Protein AF-A0A3B0S4K5-F1 (afdb_monomer)

Organism: NCBI:txid652676

Secondary structure (DSSP, 8-state):
---------HHHHHHHHHHHHHTHHHHHHHHHHHHHHHHHHHHHHHS-HHHHHHTT--TTHHHHHHH--

Nearest PDB structures (foldseek):
  7ard-assembly1_f  TM=4.917E-01  e=7.559E+00  Polytomella sp. Pringsheim 198.80

Solvent-accessible surface area (backbone atoms only — not comparable to full-atom values): 4290 Å² total; per-residue (Å²): 140,79,84,81,80,77,79,76,63,66,63,61,59,54,53,54,51,54,58,65,65,63,63,57,62,61,56,54,53,52,52,51,54,49,52,56,41,56,50,51,49,52,53,59,70,70,49,54,72,68,62,34,49,73,73,72,41,54,84,82,46,47,60,38,71,67,70,71,108

Structure (mmCIF, N/CA/C/O backbone):
data_AF-A0A3B0S4K5-F1
#
_entry.id   AF-A0A3B0S4K5-F1
#
loop_
_atom_site.group_PDB
_atom_site.id
_atom_site.type_symbol
_atom_site.label_atom_id
_atom_site.label_alt_id
_atom_site.label_comp_id
_atom_site.label_asym_id
_atom_site.label_entity_id
_atom_site.label_seq_id
_atom_site.pdbx_PDB_ins_code
_atom_site.Cartn_x
_atom_site.Cartn_y
_atom_site.Cartn_z
_atom_site.occupancy
_atom_site.B_iso_or_equiv
_atom_site.auth_seq_id
_atom_site.auth_comp_id
_atom_site.auth_asym_id
_atom_site.auth_atom_id
_atom_site.pdbx_PDB_model_num
ATOM 1 N N . MET A 1 1 ? 41.552 -10.688 -53.900 1.00 38.94 1 MET A N 1
ATOM 2 C CA . MET A 1 1 ? 40.210 -10.544 -53.296 1.00 38.94 1 MET A CA 1
ATOM 3 C C . MET A 1 1 ? 40.174 -11.379 -52.028 1.00 38.94 1 MET A C 1
ATOM 5 O O . MET A 1 1 ? 40.132 -12.594 -52.130 1.00 38.94 1 MET A O 1
ATOM 9 N N . THR A 1 2 ? 40.248 -10.758 -50.853 1.00 44.38 2 THR A N 1
ATOM 10 C CA . THR A 1 2 ? 40.044 -11.445 -49.568 1.00 44.38 2 THR A CA 1
ATOM 11 C C . THR A 1 2 ? 38.990 -10.660 -48.803 1.00 44.38 2 THR A C 1
ATOM 13 O O . THR A 1 2 ? 39.274 -9.586 -48.275 1.00 44.38 2 THR A O 1
ATOM 16 N N . ALA A 1 3 ? 37.752 -11.150 -48.823 1.00 51.88 3 ALA A N 1
ATOM 17 C CA . ALA A 1 3 ? 36.692 -10.602 -47.995 1.00 51.88 3 ALA A CA 1
ATOM 18 C C . ALA A 1 3 ? 37.013 -10.958 -46.540 1.00 51.88 3 ALA A C 1
ATOM 20 O O . ALA A 1 3 ? 37.042 -12.131 -46.177 1.00 51.88 3 ALA A O 1
ATOM 21 N N . ILE A 1 4 ? 37.302 -9.948 -45.724 1.00 55.66 4 ILE A N 1
ATOM 22 C CA . ILE A 1 4 ? 37.373 -10.105 -44.274 1.00 55.66 4 ILE A CA 1
ATOM 23 C C . ILE A 1 4 ? 35.923 -10.307 -43.826 1.00 55.66 4 ILE A C 1
ATOM 25 O O . ILE A 1 4 ? 35.162 -9.348 -43.718 1.00 55.66 4 ILE A O 1
ATOM 29 N N . THR A 1 5 ? 35.498 -11.557 -43.664 1.00 61.62 5 THR A N 1
ATOM 30 C CA . THR A 1 5 ? 34.185 -11.878 -43.099 1.00 61.62 5 THR A CA 1
ATOM 31 C C . THR A 1 5 ? 34.219 -11.520 -41.618 1.00 61.62 5 THR A C 1
ATOM 33 O O . THR A 1 5 ? 34.769 -12.257 -40.802 1.00 61.62 5 THR A O 1
ATOM 36 N N . PHE A 1 6 ? 33.694 -10.344 -41.282 1.00 56.84 6 PHE A N 1
ATOM 37 C CA . PHE A 1 6 ? 33.535 -9.892 -39.906 1.00 56.84 6 PHE A CA 1
ATOM 38 C C . PHE A 1 6 ? 32.326 -10.628 -39.310 1.00 56.84 6 PHE A C 1
ATOM 40 O O . PHE A 1 6 ? 31.182 -10.226 -39.516 1.00 56.84 6 PHE A O 1
ATOM 47 N N . ASP A 1 7 ? 32.575 -11.760 -38.648 1.00 62.53 7 ASP A N 1
ATOM 48 C CA . ASP A 1 7 ? 31.551 -12.513 -37.920 1.00 62.53 7 ASP A CA 1
ATOM 49 C C . ASP A 1 7 ? 31.124 -11.694 -36.694 1.00 62.53 7 ASP A C 1
ATOM 51 O O . ASP A 1 7 ? 31.806 -11.630 -35.667 1.00 62.53 7 ASP A O 1
ATOM 55 N N . TYR A 1 8 ? 30.023 -10.959 -36.851 1.00 57.19 8 TYR A N 1
ATOM 56 C CA . TYR A 1 8 ? 29.417 -10.178 -35.785 1.00 57.19 8 TYR A CA 1
ATOM 57 C C . TYR A 1 8 ? 28.645 -11.136 -34.878 1.00 57.19 8 TYR A C 1
ATOM 59 O O . TYR A 1 8 ? 27.436 -11.317 -35.010 1.00 57.19 8 TYR A O 1
ATOM 67 N N . ASN A 1 9 ? 29.393 -11.780 -33.987 1.00 66.12 9 ASN A N 1
ATOM 68 C CA . ASN A 1 9 ? 28.945 -12.653 -32.913 1.00 66.12 9 ASN A CA 1
ATOM 69 C C . ASN A 1 9 ? 27.601 -12.174 -32.313 1.00 66.12 9 ASN A C 1
ATOM 71 O O . ASN A 1 9 ? 27.535 -11.241 -31.512 1.00 66.12 9 ASN A O 1
ATOM 75 N N . THR A 1 10 ? 26.500 -12.800 -32.731 1.00 65.06 10 THR A N 1
ATOM 76 C CA . THR A 1 10 ? 25.137 -12.417 -32.319 1.00 65.06 10 THR A CA 1
ATOM 77 C C . THR A 1 10 ? 24.851 -12.709 -30.839 1.00 65.06 10 THR A C 1
ATOM 79 O O . THR A 1 10 ? 23.876 -12.198 -30.275 1.00 65.06 10 THR A O 1
ATOM 82 N N . ASP A 1 11 ? 25.727 -13.465 -30.171 1.00 67.75 11 ASP A N 1
ATOM 83 C CA . ASP A 1 11 ? 25.577 -13.846 -28.770 1.00 67.75 11 ASP A CA 1
ATOM 84 C C . ASP A 1 11 ? 25.958 -12.715 -27.809 1.00 67.75 11 ASP A C 1
ATOM 86 O O . ASP A 1 11 ? 25.320 -12.563 -26.760 1.00 67.75 11 ASP A O 1
ATOM 90 N N . VAL A 1 12 ? 26.922 -11.854 -28.170 1.00 69.38 12 VAL A N 1
ATOM 91 C CA . VAL A 1 12 ? 27.296 -10.713 -27.311 1.00 69.38 12 VAL A CA 1
ATOM 92 C C . VAL A 1 12 ? 26.181 -9.671 -27.254 1.00 69.38 12 VAL A C 1
ATOM 94 O O . VAL A 1 12 ? 25.834 -9.196 -26.172 1.00 69.38 12 VAL A O 1
ATOM 97 N N . LEU A 1 13 ? 25.530 -9.395 -28.388 1.00 65.19 13 LEU A N 1
ATOM 98 C CA . LEU A 1 13 ? 24.381 -8.489 -28.452 1.00 65.19 13 LEU A CA 1
ATOM 99 C C . LEU A 1 13 ? 23.206 -9.020 -27.620 1.00 65.19 13 LEU A C 1
ATOM 101 O O . LEU A 1 13 ? 22.578 -8.274 -26.868 1.00 65.19 13 LEU A O 1
ATOM 105 N N . ARG A 1 14 ? 22.937 -10.329 -27.695 1.00 67.44 14 ARG A N 1
ATOM 106 C CA . ARG A 1 14 ? 21.837 -10.974 -26.964 1.00 67.44 14 ARG A CA 1
ATOM 107 C C . ARG A 1 14 ? 22.081 -11.034 -25.453 1.00 67.44 14 ARG A C 1
ATOM 109 O O . ARG A 1 14 ? 21.130 -10.923 -24.674 1.00 67.44 14 ARG A O 1
ATOM 116 N N . SER A 1 15 ? 23.337 -11.194 -25.034 1.00 65.12 15 SER A N 1
ATOM 117 C CA . SER A 1 15 ? 23.735 -11.193 -23.621 1.00 65.12 15 SER A CA 1
ATOM 118 C C . SER A 1 15 ? 23.584 -9.805 -22.989 1.00 65.12 15 SER A C 1
ATOM 120 O O . SER A 1 15 ? 22.967 -9.667 -21.928 1.00 65.12 15 SER A O 1
ATOM 122 N N . LEU A 1 16 ? 24.035 -8.759 -23.690 1.00 63.78 16 LEU A N 1
ATOM 123 C CA . LEU A 1 16 ? 23.912 -7.370 -23.240 1.00 63.78 16 LEU A CA 1
ATOM 124 C C . LEU A 1 16 ? 22.446 -6.915 -23.168 1.00 63.78 16 LEU A C 1
ATOM 126 O O . LEU A 1 16 ? 22.042 -6.275 -22.195 1.00 63.78 16 LEU A O 1
ATOM 130 N N . PHE A 1 17 ? 21.614 -7.330 -24.130 1.00 63.38 17 PHE A N 1
ATOM 131 C CA . PHE A 1 17 ? 20.181 -7.024 -24.123 1.00 63.38 17 PHE A CA 1
ATOM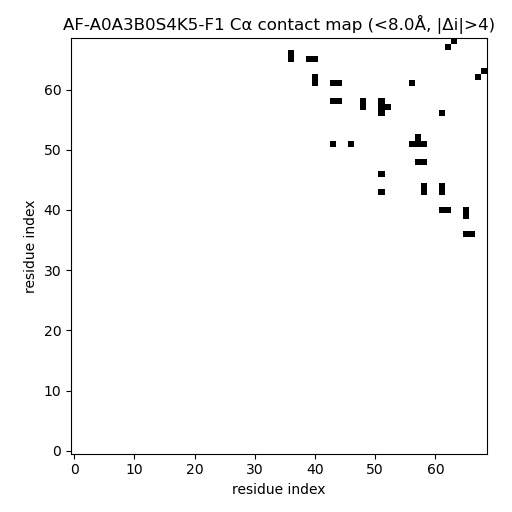 132 C C . PHE A 1 17 ? 19.467 -7.620 -22.897 1.00 63.38 17 PHE A C 1
ATOM 134 O O . PHE A 1 17 ? 18.625 -6.976 -22.271 1.00 63.38 17 PHE A O 1
ATOM 141 N N . ARG A 1 18 ? 19.840 -8.841 -22.488 1.00 63.66 18 ARG A N 1
ATOM 142 C CA . ARG A 1 18 ? 19.251 -9.512 -21.318 1.00 63.66 18 ARG A CA 1
ATOM 143 C C . ARG A 1 18 ? 19.602 -8.815 -19.999 1.00 63.66 18 ARG A C 1
ATOM 145 O O . ARG A 1 18 ? 18.800 -8.875 -19.066 1.00 63.66 18 ARG A O 1
ATOM 152 N N . LEU A 1 19 ? 20.769 -8.176 -19.913 1.00 63.22 19 LEU A N 1
ATOM 153 C CA . LEU A 1 19 ? 21.213 -7.459 -18.717 1.00 63.22 19 LEU A CA 1
ATOM 154 C C . 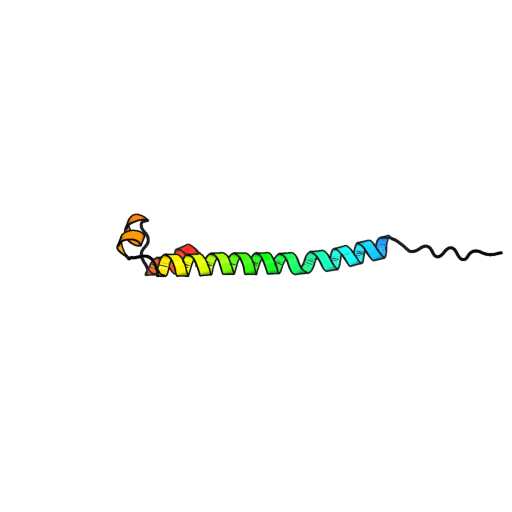LEU A 1 19 ? 20.447 -6.140 -18.535 1.00 63.22 19 LEU A C 1
ATOM 156 O O . LEU A 1 19 ? 19.976 -5.851 -17.437 1.00 63.22 19 LEU A O 1
ATOM 160 N N . VAL A 1 20 ? 20.237 -5.395 -19.624 1.00 65.44 20 VAL A N 1
ATOM 161 C CA . VAL A 1 20 ? 19.491 -4.124 -19.613 1.00 65.44 20 VAL A CA 1
ATOM 162 C C . VAL A 1 20 ? 18.007 -4.334 -19.292 1.00 65.44 20 VAL A C 1
ATOM 164 O O . VAL A 1 20 ? 17.424 -3.574 -18.522 1.00 65.44 20 VAL A O 1
ATOM 167 N N . VAL A 1 21 ? 17.389 -5.398 -19.812 1.00 62.12 21 VAL A N 1
ATOM 168 C CA . VAL A 1 21 ? 15.942 -5.639 -19.643 1.00 62.12 21 VAL A CA 1
ATOM 169 C C . VAL A 1 21 ? 15.567 -6.125 -18.230 1.00 62.12 21 VAL A C 1
ATOM 171 O O . VAL A 1 21 ? 14.437 -5.919 -17.788 1.00 62.12 21 VAL A O 1
ATOM 174 N N . LYS A 1 22 ? 16.487 -6.749 -17.480 1.00 57.84 22 LYS A N 1
ATOM 175 C CA . LYS A 1 22 ? 16.167 -7.383 -16.181 1.00 57.84 22 LYS A CA 1
ATOM 176 C C . LYS A 1 22 ? 16.222 -6.454 -14.962 1.00 57.84 22 LYS A C 1
ATOM 178 O O . LYS A 1 22 ? 15.601 -6.769 -13.951 1.00 57.84 22 LYS A O 1
ATOM 183 N N . GLY A 1 23 ? 16.936 -5.332 -15.040 1.00 61.28 23 GLY A N 1
ATOM 184 C CA . GLY A 1 23 ? 17.109 -4.391 -13.924 1.00 61.28 23 GLY A CA 1
ATOM 185 C C . GLY A 1 23 ? 15.879 -3.534 -13.565 1.00 61.28 23 GLY A C 1
ATOM 186 O O . GLY A 1 23 ? 15.523 -3.472 -12.388 1.00 61.28 23 GLY A O 1
ATOM 187 N N . PRO A 1 24 ? 15.193 -2.881 -14.526 1.00 58.66 24 PRO A N 1
ATOM 188 C CA . PRO A 1 24 ? 14.200 -1.854 -14.195 1.00 58.66 24 PRO A CA 1
ATOM 189 C C . PRO A 1 24 ? 12.848 -2.417 -13.736 1.00 58.66 24 PRO A C 1
ATOM 191 O O . PRO A 1 24 ? 12.177 -1.825 -12.890 1.00 58.66 24 PRO A O 1
ATOM 194 N N . LEU A 1 25 ? 12.437 -3.577 -14.255 1.00 58.97 25 LEU A N 1
ATOM 195 C CA . LEU A 1 25 ? 11.082 -4.110 -14.057 1.00 58.97 25 LEU A CA 1
ATOM 196 C C . LEU A 1 25 ? 10.745 -4.415 -12.588 1.00 58.97 25 LEU A C 1
ATOM 198 O O . LEU A 1 25 ? 9.578 -4.359 -12.198 1.00 58.97 25 LEU A O 1
ATOM 202 N N . ASN A 1 26 ? 11.749 -4.707 -11.760 1.00 63.28 26 ASN A N 1
ATOM 203 C CA . ASN A 1 26 ? 11.547 -5.006 -10.342 1.00 63.28 26 ASN A CA 1
ATOM 204 C C . ASN A 1 26 ? 11.271 -3.738 -9.516 1.00 63.28 26 ASN A C 1
ATOM 206 O O . ASN A 1 26 ? 10.422 -3.766 -8.625 1.00 63.28 26 ASN A O 1
ATOM 210 N N . GLY A 1 27 ? 11.917 -2.616 -9.854 1.00 62.66 27 GLY A N 1
ATOM 211 C CA . GLY A 1 27 ? 11.689 -1.324 -9.200 1.00 62.66 27 GLY A CA 1
ATOM 212 C C . GLY A 1 27 ? 10.317 -0.743 -9.538 1.00 62.66 27 GLY A C 1
ATOM 213 O O . GLY A 1 27 ? 9.583 -0.329 -8.644 1.00 62.66 27 GLY A O 1
ATOM 214 N N . PHE A 1 28 ? 9.910 -0.815 -10.810 1.00 65.06 28 PHE A N 1
ATOM 215 C CA . PHE A 1 28 ? 8.589 -0.344 -11.239 1.00 65.06 28 PHE A CA 1
ATOM 216 C C . PHE A 1 28 ? 7.439 -1.094 -10.558 1.00 65.06 28 PHE A C 1
ATOM 218 O O . PHE A 1 28 ? 6.448 -0.475 -10.182 1.00 65.06 28 PHE A O 1
ATOM 225 N N . LYS A 1 29 ? 7.576 -2.406 -10.321 1.00 70.19 29 LYS A N 1
ATOM 226 C CA . LYS A 1 29 ? 6.572 -3.182 -9.572 1.00 70.19 29 LYS A CA 1
ATOM 227 C C . LYS A 1 29 ? 6.469 -2.747 -8.109 1.00 70.19 29 LYS A C 1
ATOM 229 O O . LYS A 1 29 ? 5.361 -2.656 -7.583 1.00 70.19 29 LYS A O 1
ATOM 234 N N . ALA A 1 30 ? 7.600 -2.468 -7.462 1.00 70.50 30 ALA A N 1
ATOM 235 C CA . ALA A 1 30 ? 7.626 -1.997 -6.079 1.00 70.50 30 ALA A CA 1
ATOM 236 C C . ALA A 1 30 ? 7.007 -0.596 -5.948 1.00 70.50 30 ALA A C 1
ATOM 238 O O . ALA A 1 30 ? 6.151 -0.384 -5.091 1.00 70.50 30 ALA A O 1
ATOM 239 N N . ILE A 1 31 ? 7.366 0.321 -6.851 1.00 70.81 31 ILE A N 1
ATOM 240 C CA . ILE A 1 31 ? 6.819 1.685 -6.898 1.00 70.81 31 ILE A CA 1
ATOM 241 C C . ILE A 1 31 ? 5.314 1.653 -7.184 1.00 70.81 31 ILE A C 1
ATOM 243 O O . ILE A 1 31 ? 4.543 2.321 -6.501 1.00 70.81 31 ILE A O 1
ATOM 247 N N . HIS A 1 32 ? 4.872 0.828 -8.138 1.00 77.06 32 HIS A N 1
ATOM 248 C CA . HIS A 1 32 ? 3.452 0.666 -8.442 1.00 77.0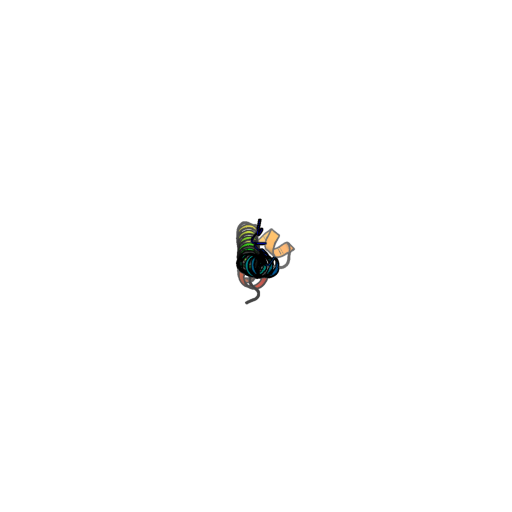6 32 HIS A CA 1
ATOM 249 C C . HIS A 1 32 ? 2.669 0.138 -7.230 1.00 77.06 32 HIS A C 1
ATOM 251 O O . HIS A 1 32 ? 1.618 0.671 -6.885 1.00 77.06 32 HIS A O 1
ATOM 257 N N . LYS A 1 33 ? 3.200 -0.875 -6.531 1.00 76.00 33 LYS A N 1
ATOM 258 C CA . LYS A 1 33 ? 2.590 -1.411 -5.304 1.00 76.00 33 LYS A CA 1
ATOM 259 C C . LYS A 1 33 ? 2.499 -0.354 -4.200 1.00 76.00 33 LYS A C 1
ATOM 261 O O . LYS A 1 33 ? 1.498 -0.320 -3.489 1.00 76.00 33 LYS A O 1
ATOM 266 N N . PHE A 1 34 ? 3.520 0.490 -4.067 1.00 73.38 34 PHE A N 1
ATOM 267 C CA . PHE A 1 34 ? 3.538 1.592 -3.108 1.00 73.38 34 PHE A CA 1
ATOM 268 C C . PHE A 1 34 ? 2.458 2.629 -3.438 1.00 73.38 34 PHE A C 1
ATOM 270 O O . PHE A 1 34 ? 1.639 2.951 -2.585 1.00 73.38 34 PHE A O 1
ATOM 277 N N . TYR A 1 35 ? 2.377 3.060 -4.699 1.00 76.38 35 TYR A N 1
ATOM 278 C CA . TYR A 1 35 ? 1.393 4.047 -5.146 1.00 76.38 35 TYR A CA 1
ATOM 279 C C . TYR A 1 35 ? -0.053 3.578 -4.936 1.00 76.38 35 TYR A C 1
ATOM 281 O O . TYR A 1 35 ? -0.886 4.328 -4.430 1.00 76.38 35 TYR A O 1
ATOM 289 N N . VAL A 1 36 ? -0.348 2.315 -5.268 1.00 83.12 36 VAL A N 1
ATOM 290 C CA . VAL A 1 36 ? -1.677 1.720 -5.051 1.00 83.12 36 VAL A CA 1
ATOM 291 C C . VAL A 1 36 ? -2.045 1.702 -3.564 1.00 83.12 36 VAL A C 1
ATOM 293 O O . VAL A 1 36 ? -3.180 2.016 -3.217 1.00 83.12 36 VAL A O 1
ATOM 296 N N . ARG A 1 37 ? -1.093 1.380 -2.678 1.00 81.50 37 ARG A N 1
ATOM 297 C CA . ARG A 1 37 ? -1.315 1.371 -1.223 1.00 81.50 37 ARG A CA 1
ATOM 298 C C . ARG A 1 37 ? -1.562 2.771 -0.666 1.00 81.50 37 ARG A C 1
ATOM 300 O O . ARG A 1 37 ? -2.543 2.964 0.038 1.00 81.50 37 ARG A O 1
ATOM 307 N N . THR A 1 38 ? -0.741 3.750 -1.040 1.00 80.12 38 THR A N 1
ATOM 308 C CA . THR A 1 38 ? -0.911 5.146 -0.604 1.00 80.12 38 THR A CA 1
ATOM 309 C C . THR A 1 38 ? -2.238 5.736 -1.082 1.00 80.12 38 THR A C 1
ATOM 311 O O . THR A 1 38 ? -2.902 6.451 -0.338 1.00 80.12 38 THR A O 1
ATOM 314 N N . LYS A 1 39 ? -2.659 5.424 -2.314 1.00 83.31 39 LYS A N 1
ATOM 315 C CA . LYS A 1 39 ? -3.958 5.862 -2.838 1.00 83.31 39 LYS A CA 1
ATOM 316 C C . LYS A 1 39 ? -5.117 5.263 -2.039 1.00 83.31 39 LYS A C 1
ATOM 318 O O . LYS A 1 39 ? -6.005 6.008 -1.644 1.00 83.31 39 LYS A O 1
ATOM 323 N N . ALA A 1 40 ? -5.072 3.962 -1.752 1.00 83.88 40 ALA A N 1
ATOM 324 C CA . ALA A 1 40 ? -6.089 3.288 -0.947 1.00 83.88 40 ALA A CA 1
ATOM 325 C C . ALA A 1 40 ? -6.161 3.843 0.487 1.00 83.88 40 ALA A C 1
ATOM 327 O O . ALA A 1 40 ? -7.250 4.053 1.006 1.00 83.88 40 ALA A O 1
ATOM 328 N N . GLU A 1 41 ? -5.017 4.124 1.114 1.00 85.19 41 GLU A N 1
ATOM 329 C CA . GLU A 1 41 ? -4.962 4.743 2.443 1.00 85.19 41 GLU A CA 1
ATOM 330 C C . GLU A 1 41 ? -5.590 6.140 2.449 1.00 85.19 41 GLU A C 1
ATOM 332 O O . GLU A 1 41 ? -6.409 6.429 3.315 1.00 85.19 41 GLU A O 1
ATOM 337 N N . ASN A 1 42 ? -5.281 6.980 1.456 1.00 82.81 42 ASN A N 1
ATOM 338 C CA . ASN A 1 42 ? -5.872 8.314 1.334 1.00 82.81 42 ASN A CA 1
ATOM 339 C C . ASN A 1 42 ? -7.376 8.270 1.034 1.00 82.81 42 ASN A C 1
ATOM 341 O O . ASN A 1 42 ? -8.125 9.076 1.576 1.00 82.81 42 ASN A O 1
ATOM 345 N N . GLU A 1 43 ? -7.824 7.342 0.185 1.00 85.00 43 GLU A N 1
ATOM 346 C CA . GLU A 1 43 ? -9.248 7.149 -0.110 1.00 85.00 43 GLU A CA 1
ATOM 347 C C . GLU A 1 43 ? -10.009 6.701 1.142 1.00 85.00 43 GLU A C 1
ATOM 349 O O . GLU A 1 43 ? -11.021 7.306 1.481 1.00 85.00 43 GLU A O 1
ATOM 354 N N . LE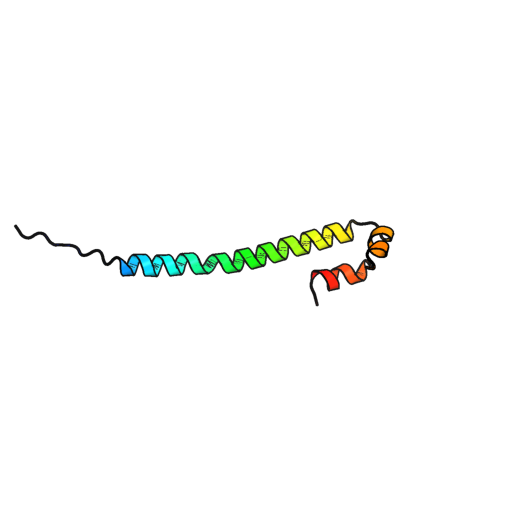U A 1 44 ? -9.485 5.722 1.888 1.00 81.31 44 LEU A N 1
ATOM 355 C CA . LEU A 1 44 ? -10.078 5.269 3.151 1.00 81.31 44 LEU A CA 1
ATOM 356 C C . LEU A 1 44 ? -10.023 6.356 4.23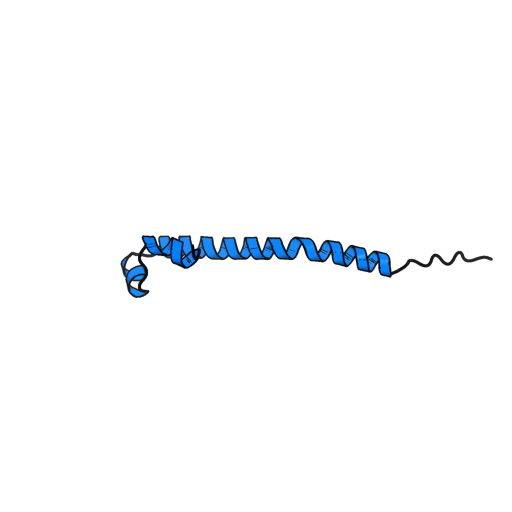5 1.00 81.31 44 LEU A C 1
ATOM 358 O O . LEU A 1 44 ? -10.970 6.515 4.997 1.00 81.31 44 LEU A O 1
ATOM 362 N N . ALA A 1 45 ? -8.946 7.141 4.299 1.00 79.38 45 ALA A N 1
ATOM 363 C CA . ALA A 1 45 ? -8.836 8.264 5.227 1.00 79.38 45 ALA A CA 1
ATOM 364 C C . ALA A 1 45 ? -9.777 9.425 4.864 1.00 79.38 45 ALA A C 1
ATOM 366 O O . ALA A 1 45 ? -10.166 10.192 5.742 1.00 79.38 45 ALA A O 1
ATOM 367 N N . ALA A 1 46 ? -10.165 9.567 3.598 1.00 85.62 46 ALA A N 1
ATOM 368 C CA . ALA A 1 46 ? -11.157 10.549 3.173 1.00 85.62 46 ALA A CA 1
ATOM 369 C C . ALA A 1 46 ? -12.606 10.074 3.388 1.00 85.62 46 ALA A C 1
ATOM 371 O O . ALA A 1 46 ? -13.519 10.898 3.355 1.00 85.62 46 ALA A O 1
ATOM 372 N N . MET A 1 47 ? -12.832 8.772 3.601 1.00 81.31 47 MET A N 1
ATOM 373 C CA . MET A 1 47 ? -14.158 8.230 3.898 1.00 81.31 47 MET A CA 1
ATOM 374 C C . MET A 1 47 ? -14.630 8.612 5.302 1.00 81.31 47 MET A C 1
ATOM 376 O O . MET A 1 47 ? -13.843 8.798 6.235 1.00 81.31 47 MET A O 1
ATOM 380 N N . ASP A 1 48 ? -15.950 8.717 5.423 1.00 80.31 48 ASP A N 1
ATOM 381 C CA . ASP A 1 48 ? -16.631 9.039 6.670 1.00 80.31 48 ASP A CA 1
ATOM 382 C C . ASP A 1 48 ? -16.618 7.840 7.633 1.00 80.31 48 ASP A C 1
ATOM 384 O O . ASP A 1 48 ? -16.646 6.682 7.200 1.00 80.31 48 ASP A O 1
ATOM 388 N N . ASP A 1 49 ? -16.604 8.099 8.940 1.00 77.19 49 ASP A N 1
ATOM 389 C CA . ASP A 1 49 ? -16.407 7.054 9.960 1.00 77.19 49 ASP A CA 1
ATOM 390 C C . ASP A 1 49 ? -17.522 5.991 9.940 1.00 77.19 49 ASP A C 1
ATOM 392 O O . ASP A 1 49 ? -17.278 4.818 10.222 1.00 77.19 49 ASP A O 1
ATOM 396 N N . HIS A 1 50 ? -18.734 6.369 9.528 1.00 74.12 50 HIS A N 1
ATOM 397 C CA . HIS A 1 50 ? -19.851 5.439 9.348 1.00 74.12 50 HIS A CA 1
ATOM 398 C C . HIS A 1 50 ? -19.653 4.468 8.176 1.00 74.12 50 HIS A C 1
ATOM 400 O O . HIS A 1 50 ? -20.033 3.305 8.281 1.00 74.12 50 HIS A O 1
ATOM 406 N N . LEU A 1 51 ? -19.037 4.914 7.077 1.00 81.25 51 LEU A N 1
ATOM 407 C CA . LEU A 1 51 ? -18.740 4.048 5.932 1.00 81.25 51 LEU A CA 1
ATOM 408 C C . LEU A 1 51 ? -17.590 3.092 6.246 1.00 81.25 51 LEU A C 1
ATOM 410 O O . LEU A 1 51 ? -17.608 1.941 5.820 1.00 81.25 51 LEU A O 1
ATOM 414 N N . LEU A 1 52 ? -16.606 3.561 7.016 1.00 82.88 52 LEU A N 1
ATOM 415 C CA . LEU A 1 52 ? -15.542 2.714 7.549 1.00 82.88 52 LEU A CA 1
ATOM 416 C C . LEU A 1 52 ? -16.117 1.639 8.490 1.00 82.88 52 LEU A C 1
ATOM 418 O O . LEU A 1 52 ? -15.761 0.464 8.380 1.00 82.88 52 LEU A O 1
ATOM 422 N N . ALA A 1 53 ? -17.072 2.012 9.345 1.00 83.31 53 ALA A N 1
ATOM 423 C CA . ALA A 1 53 ? -17.754 1.077 10.235 1.00 83.31 53 ALA A CA 1
ATOM 424 C C . ALA A 1 53 ? -18.577 0.011 9.484 1.00 83.31 53 ALA A C 1
ATOM 426 O O . ALA A 1 53 ? -18.591 -1.140 9.916 1.00 83.31 53 ALA A O 1
ATOM 427 N N . ASP A 1 54 ? -19.206 0.356 8.355 1.00 86.56 54 ASP A N 1
ATOM 428 C CA . ASP A 1 54 ? -19.986 -0.585 7.529 1.00 86.56 54 ASP A CA 1
ATOM 429 C C . ASP A 1 54 ? -19.116 -1.715 6.947 1.00 86.56 54 ASP A C 1
ATOM 431 O O . ASP A 1 54 ? -19.505 -2.881 6.927 1.00 86.56 54 ASP A O 1
ATOM 435 N N . ILE A 1 55 ? -17.874 -1.397 6.573 1.00 82.12 55 ILE A N 1
ATOM 436 C CA . ILE A 1 55 ? -16.878 -2.387 6.131 1.00 82.12 55 ILE A CA 1
ATOM 437 C C . ILE A 1 55 ? -16.087 -3.012 7.293 1.00 82.12 55 ILE A C 1
ATOM 439 O O . ILE A 1 55 ? -15.141 -3.771 7.061 1.00 82.12 55 ILE A O 1
ATOM 443 N N . GLY A 1 56 ? -16.458 -2.711 8.543 1.00 84.50 56 GLY A N 1
ATOM 444 C CA . GLY A 1 56 ? -15.831 -3.257 9.747 1.00 84.50 56 GLY A CA 1
ATOM 445 C C . GLY A 1 56 ? -14.376 -2.821 9.938 1.00 84.50 56 GLY A C 1
ATOM 446 O O . GLY A 1 56 ? -13.554 -3.611 10.405 1.00 84.50 56 GLY A O 1
ATOM 447 N N . VAL A 1 57 ? -14.034 -1.597 9.531 1.00 84.75 57 VAL A N 1
ATOM 448 C CA . VAL A 1 57 ? -12.691 -1.021 9.672 1.00 84.75 57 VAL A CA 1
ATOM 449 C C . VAL A 1 57 ? -12.778 0.267 10.479 1.00 84.75 57 VAL A C 1
ATOM 451 O O . VAL A 1 57 ? -13.620 1.116 10.222 1.00 84.75 57 VAL A O 1
ATOM 454 N N . THR A 1 58 ? -11.882 0.456 11.441 1.00 85.50 58 THR A N 1
ATOM 455 C CA . THR A 1 58 ? -11.725 1.747 12.122 1.00 85.50 58 THR A CA 1
ATOM 456 C C . THR A 1 58 ? -10.600 2.564 11.493 1.00 85.50 58 THR A C 1
ATOM 458 O O . THR A 1 58 ? -9.659 2.024 10.908 1.00 85.50 58 THR A O 1
ATOM 461 N N . ARG A 1 59 ? -10.652 3.894 11.639 1.00 82.31 59 ARG A N 1
ATOM 462 C CA . ARG A 1 59 ? -9.651 4.811 11.067 1.00 82.31 59 ARG A CA 1
ATOM 463 C C . ARG A 1 59 ? -8.212 4.486 11.498 1.00 82.31 59 ARG A C 1
ATOM 465 O O . ARG A 1 59 ? -7.293 4.616 10.697 1.00 82.31 59 ARG A O 1
ATOM 472 N N . GLY A 1 60 ? -8.025 4.012 12.732 1.00 83.12 60 GLY A N 1
ATOM 473 C CA . GLY A 1 60 ? -6.720 3.574 13.245 1.00 83.12 60 GLY A CA 1
ATOM 474 C C . GLY A 1 60 ? -6.209 2.265 12.629 1.00 83.12 60 GLY A C 1
ATOM 475 O O . GLY A 1 60 ? -5.003 2.055 12.548 1.00 83.12 60 GLY A O 1
ATOM 476 N N . GLU A 1 61 ? -7.105 1.406 12.141 1.00 83.12 61 GLU A N 1
ATOM 477 C CA . GLU A 1 61 ? -6.763 0.114 11.534 1.00 83.12 61 GLU A CA 1
ATOM 478 C C . GLU A 1 61 ? -6.455 0.211 10.036 1.00 83.12 61 GLU A C 1
ATOM 480 O O . GLU A 1 61 ? -5.874 -0.723 9.479 1.00 83.12 61 GLU A O 1
ATOM 485 N N . ILE A 1 62 ? -6.813 1.320 9.370 1.00 84.31 62 ILE A N 1
ATOM 486 C CA . ILE A 1 62 ? -6.554 1.534 7.934 1.00 84.31 62 ILE A CA 1
ATOM 487 C C . ILE A 1 62 ? -5.072 1.305 7.624 1.00 84.31 62 ILE A C 1
ATOM 489 O O . ILE A 1 62 ? -4.740 0.556 6.704 1.00 84.31 62 ILE A O 1
ATOM 493 N N . HIS A 1 63 ? -4.184 1.894 8.427 1.00 83.44 63 HIS A N 1
ATOM 494 C CA . HIS 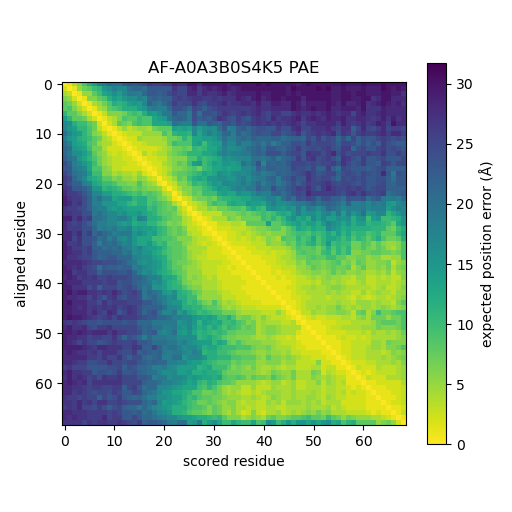A 1 63 ? -2.745 1.782 8.221 1.00 83.44 63 HIS A CA 1
ATOM 495 C C . HIS A 1 63 ? -2.276 0.320 8.307 1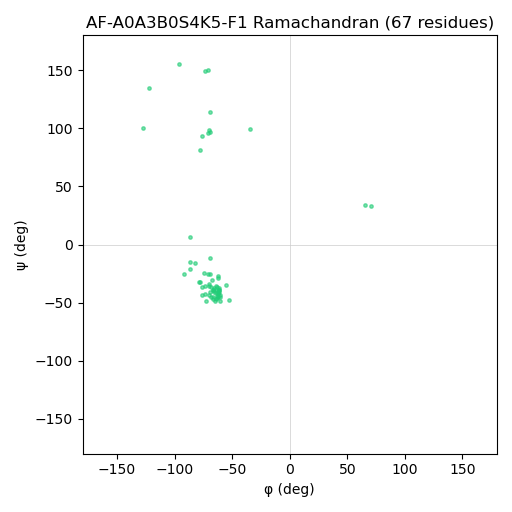.00 83.44 63 HIS A C 1
ATOM 497 O O . HIS A 1 63 ? -1.623 -0.184 7.394 1.00 83.44 63 HIS A O 1
ATOM 503 N N . GLN A 1 64 ? -2.693 -0.411 9.346 1.00 84.81 64 GLN A N 1
ATOM 504 C CA . GLN A 1 64 ? -2.349 -1.827 9.506 1.00 84.81 64 GLN A CA 1
ATOM 505 C C . GLN A 1 64 ? -2.932 -2.703 8.390 1.00 84.81 64 GLN A C 1
ATOM 507 O O . GLN A 1 64 ? -2.229 -3.558 7.857 1.00 84.81 64 GLN A O 1
ATOM 512 N N . LYS A 1 65 ? -4.186 -2.483 7.969 1.00 83.69 65 LYS A N 1
ATOM 513 C CA . LYS A 1 65 ? -4.824 -3.281 6.905 1.00 83.69 65 LYS A CA 1
ATOM 514 C C . LYS A 1 65 ? -4.225 -3.017 5.521 1.00 83.69 65 LYS A C 1
ATOM 516 O O . LYS A 1 65 ? -4.104 -3.950 4.727 1.00 83.69 65 LYS A O 1
ATOM 521 N N . VAL A 1 66 ? -3.824 -1.780 5.221 1.00 83.56 66 VAL A N 1
ATOM 522 C CA . VAL A 1 66 ? -3.192 -1.428 3.938 1.00 83.56 66 VAL A CA 1
ATOM 523 C C . VAL A 1 66 ? -1.739 -1.896 3.899 1.00 83.56 66 VAL A C 1
ATOM 525 O O . VAL A 1 66 ? -1.301 -2.462 2.893 1.00 83.56 66 VAL A O 1
ATOM 528 N N . TRP A 1 67 ? -0.969 -1.706 4.969 1.00 82.31 67 TRP A N 1
ATOM 529 C CA . TRP A 1 67 ? 0.471 -1.979 4.971 1.00 82.31 67 TRP A CA 1
ATOM 530 C C . TRP A 1 67 ? 0.833 -3.395 5.428 1.00 82.31 67 TRP A C 1
ATOM 532 O O . TRP A 1 67 ? 1.819 -3.939 4.933 1.00 82.31 67 TRP A O 1
ATOM 542 N N . GLY A 1 68 ? -0.017 -4.039 6.229 1.00 79.62 68 GLY A N 1
ATOM 543 C CA . GLY A 1 68 ? 0.179 -5.404 6.724 1.00 79.62 68 GLY A CA 1
ATOM 544 C C . GLY A 1 68 ? 1.307 -5.519 7.750 1.00 79.62 68 GLY A C 1
ATOM 545 O O . GLY A 1 68 ? 2.019 -6.522 7.734 1.00 79.62 68 GLY A O 1
ATOM 546 N N . ILE A 1 69 ? 1.497 -4.474 8.564 1.00 70.06 69 ILE A N 1
ATOM 547 C CA . ILE A 1 69 ? 2.524 -4.363 9.613 1.00 70.06 69 ILE A CA 1
ATOM 548 C C . ILE A 1 69 ? 1.935 -4.504 11.013 1.00 70.06 69 ILE A C 1
ATOM 550 O O . ILE A 1 69 ? 0.756 -4.120 11.198 1.00 70.06 69 ILE A O 1
#

InterPro domains:
  IPR009506 YjiS-like domain [PF06568] (42-63)

Mean predicted aligned error: 13.97 Å

Foldseek 3Di:
DDPPPPPPPVVVVVVVVVVVVPPPPVVVVVVVLVVVLVVQLVVLLPDDQVVCVVVPHGNVCSCCVSVVD

Sequence (69 aa):
MTAITFDYNTDVLRSLFRLVVKGPLNGFKAIHKFYVRTKAENELAAMD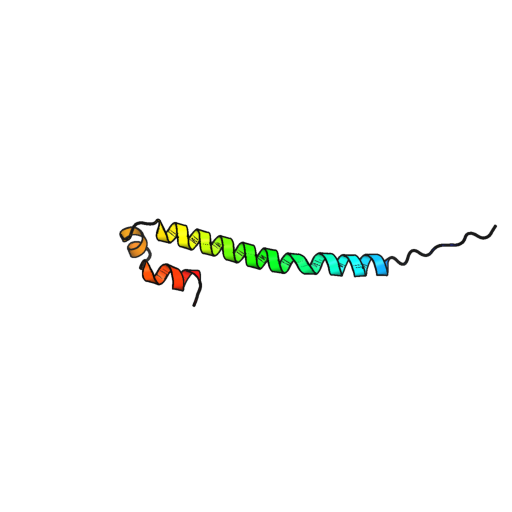DHLLADIGVTRGEIHQKVWGI

Radius of gyration: 25.57 Å; Cα contacts (8 Å, |Δi|>4): 21; chai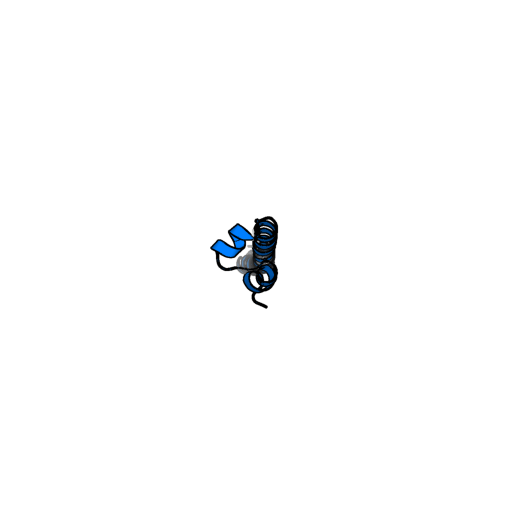ns: 1; bounding box: 60×24×66 Å

pLDDT: mean 72.67, std 11.19, range [38.94, 86.56]